Protein AF-A0A7Z0TP21-F1 (afdb_monomer)

Radius of gyration: 17.29 Å; Cα contacts (8 Å, |Δi|>4): 223; chains: 1; bounding box: 28×42×57 Å

Foldseek 3Di:
DDPPLDKDKDKDFAAQFKKKKKFWLAFFQKWKAKPNRTPDGGTDHGLWIKIHHHRIIMMMITRDDTDIDMDIDGNVVVVVVCVVVVPPPPDDPHIDGGDRDPVSNVVSVVVNVVVVVVVVPPPDDD

Organism: NCBI:txid2823807

pLDDT: mean 77.43, std 16.73, range [37.72, 95.62]

Nearest PDB structures (foldseek):
  5hi0-assembly1_A  TM=4.450E-01  e=1.065E-01  Bacillus subtilis subsp. subtilis str. 168
  2uyb-assembly1_A  TM=4.923E-01  e=1.971E-01  Bacillus subtilis
  3s0m-assembly1_A  TM=4.911E-01  e=2.467E-01  Bacillus subtilis
  4met-assembly1_A  TM=4.186E-01  e=1.259E-01  Bacillus subtilis subsp. subtilis str. 168
  2uy9-assembly1_A  TM=4.813E-01  e=3.086E-01  Bacillus subtilis

Mean predicted aligned error: 10.25 Å

Solvent-accessible surface area (backbone atoms only — not comparable to full-atom values): 7131 Å² total; per-residue (Å²): 135,82,82,77,83,77,59,50,76,48,75,50,66,36,52,79,60,23,31,38,39,39,33,25,53,33,59,23,38,37,35,36,30,42,86,89,40,78,74,42,78,46,75,45,51,56,15,30,30,36,38,43,34,48,60,39,48,40,35,40,41,30,71,45,75,73,43,69,50,77,44,81,42,55,44,67,63,54,51,57,50,42,68,71,64,71,60,79,68,85,69,70,72,67,67,45,73,67,52,78,43,74,65,42,37,50,50,28,48,57,57,50,63,44,50,77,55,43,71,72,66,73,76,75,86,130

Secondary structure (DSSP, 8-state):
-------EEEEEE--TTEEEEEEESS-EEEEEEETTEEEEEEEE-TTEEEEEPTT-EEEEEESS---EEEEEEEHHHHHHHHHHT----------EEEEE-HHHHHHHHHHHHHHHHHTTTSS---

Structure (mmCIF, N/CA/C/O backbone):
data_AF-A0A7Z0TP21-F1
#
_entry.id   AF-A0A7Z0TP21-F1
#
loop_
_atom_site.group_PDB
_atom_site.id
_atom_site.type_symbol
_atom_site.label_atom_id
_atom_site.label_alt_id
_atom_site.label_comp_id
_atom_site.label_asym_id
_atom_site.label_entity_id
_atom_site.label_seq_id
_atom_site.pdbx_PDB_ins_code
_atom_site.Cartn_x
_atom_site.Cartn_y
_atom_site.Cartn_z
_atom_site.occupancy
_atom_site.B_iso_or_equiv
_atom_site.auth_seq_id
_atom_site.auth_comp_id
_atom_site.auth_asym_id
_atom_site.auth_atom_id
_atom_site.pdbx_PDB_model_num
ATOM 1 N N . MET A 1 1 ? 4.355 16.115 -30.717 1.00 38.03 1 MET A N 1
ATOM 2 C CA . MET A 1 1 ? 3.648 14.937 -30.182 1.00 38.03 1 MET A CA 1
ATOM 3 C C . MET A 1 1 ? 3.842 14.982 -28.684 1.00 38.03 1 MET A C 1
ATOM 5 O O . MET A 1 1 ? 4.976 14.817 -28.256 1.00 38.03 1 MET A O 1
ATOM 9 N N . ASP A 1 2 ? 2.798 15.292 -27.922 1.00 37.72 2 ASP A N 1
ATOM 10 C CA . ASP A 1 2 ? 2.883 15.258 -26.461 1.00 37.72 2 ASP A CA 1
ATOM 11 C C . ASP A 1 2 ? 2.715 13.806 -26.004 1.00 37.72 2 ASP A C 1
ATOM 13 O O . ASP A 1 2 ? 1.696 13.192 -26.334 1.00 37.72 2 ASP A O 1
ATOM 17 N N . PRO A 1 3 ? 3.695 13.215 -25.297 1.00 49.12 3 PRO A N 1
ATOM 18 C CA . PRO A 1 3 ? 3.501 11.912 -24.690 1.00 49.12 3 PRO A CA 1
ATOM 19 C C . PRO A 1 3 ? 2.447 12.104 -23.602 1.00 49.12 3 PRO A C 1
ATOM 21 O O . PRO A 1 3 ? 2.697 12.771 -22.599 1.00 49.12 3 PRO A O 1
ATOM 24 N N . GLN A 1 4 ? 1.238 11.591 -23.830 1.00 53.44 4 GLN A N 1
ATOM 25 C CA . GLN A 1 4 ? 0.190 11.586 -22.820 1.00 53.44 4 GLN A CA 1
ATOM 26 C C . GLN A 1 4 ? 0.746 10.896 -21.579 1.00 53.44 4 GLN A C 1
ATOM 28 O O . GLN A 1 4 ? 0.984 9.688 -21.563 1.00 53.44 4 GLN A O 1
ATOM 33 N N . ASN A 1 5 ? 0.994 11.703 -20.556 1.00 53.81 5 ASN A N 1
ATOM 34 C CA . ASN A 1 5 ? 1.341 11.262 -19.224 1.00 53.81 5 ASN A CA 1
ATOM 35 C C . ASN A 1 5 ? 0.113 10.519 -18.687 1.00 53.81 5 ASN A C 1
ATOM 37 O O . ASN A 1 5 ? -0.827 11.127 -18.175 1.00 53.81 5 ASN A O 1
ATOM 41 N N . THR A 1 6 ? 0.036 9.226 -18.993 1.00 67.62 6 THR A N 1
ATOM 42 C CA . THR A 1 6 ? -1.175 8.434 -18.794 1.00 67.62 6 THR A CA 1
ATOM 43 C C . THR A 1 6 ? -1.143 7.944 -17.361 1.00 67.62 6 THR A C 1
ATOM 45 O O . THR A 1 6 ? -0.637 6.867 -17.067 1.00 67.62 6 THR A O 1
ATOM 48 N N . PHE A 1 7 ? -1.605 8.793 -16.455 1.00 76.38 7 PHE A N 1
ATOM 49 C CA . PHE A 1 7 ? -1.765 8.433 -15.058 1.00 76.38 7 PHE A CA 1
ATOM 50 C C . PHE A 1 7 ? -3.082 7.688 -14.877 1.00 76.38 7 PHE A C 1
ATOM 52 O O . PHE A 1 7 ? -4.126 8.161 -15.330 1.00 76.38 7 PHE A O 1
ATOM 59 N N . SER A 1 8 ? -3.049 6.534 -14.213 1.00 89.12 8 SER A N 1
ATOM 60 C CA . SER A 1 8 ? -4.269 5.834 -13.801 1.00 89.12 8 SER A CA 1
ATOM 61 C C . SER A 1 8 ? -4.581 6.178 -12.353 1.00 89.12 8 SER A C 1
ATOM 63 O O . SER A 1 8 ? -3.693 6.142 -11.497 1.00 89.12 8 SER A O 1
ATOM 65 N N . ARG A 1 9 ? -5.842 6.496 -12.075 1.00 91.75 9 ARG A N 1
ATOM 66 C CA . ARG A 1 9 ? -6.322 6.780 -10.726 1.00 91.75 9 ARG A CA 1
ATOM 67 C C . ARG A 1 9 ? -7.257 5.670 -10.285 1.00 91.75 9 ARG A C 1
ATOM 69 O O . ARG A 1 9 ? -8.242 5.412 -10.964 1.00 91.75 9 ARG A O 1
ATOM 76 N N . GLU A 1 10 ? -6.963 5.099 -9.129 1.00 91.19 10 GLU A N 1
ATOM 77 C CA . GLU A 1 10 ? -7.785 4.086 -8.477 1.00 91.19 10 GLU A CA 1
ATOM 78 C C . GLU A 1 10 ? -8.274 4.615 -7.132 1.00 91.19 10 GLU A C 1
ATOM 80 O O . GLU A 1 10 ? -7.551 5.326 -6.427 1.00 91.19 10 GLU A O 1
ATOM 85 N N . GLU A 1 11 ? -9.505 4.272 -6.768 1.00 91.31 11 GLU A N 1
ATOM 86 C CA . GLU A 1 11 ? -10.121 4.663 -5.502 1.00 91.31 11 GLU A CA 1
ATOM 87 C C . GLU A 1 11 ? -10.765 3.449 -4.852 1.00 91.31 11 GLU A C 1
ATOM 89 O O . GLU A 1 11 ? -11.431 2.647 -5.505 1.00 91.31 11 GLU A O 1
ATOM 94 N N . ALA A 1 12 ? -10.573 3.319 -3.547 1.00 87.94 12 ALA A N 1
ATOM 95 C CA . ALA A 1 12 ? -11.146 2.241 -2.772 1.00 87.94 12 ALA A CA 1
ATOM 96 C C . ALA A 1 12 ? -11.541 2.736 -1.386 1.00 87.94 12 ALA A C 1
ATOM 98 O O . ALA A 1 12 ? -10.884 3.585 -0.781 1.00 87.94 12 ALA A O 1
ATOM 99 N N . ARG A 1 13 ? -12.611 2.146 -0.859 1.00 88.69 13 ARG A N 1
ATOM 100 C CA . ARG A 1 13 ? -12.988 2.287 0.541 1.00 88.69 13 ARG A CA 1
ATOM 101 C C . ARG A 1 13 ? -12.912 0.925 1.201 1.00 88.69 13 ARG A C 1
ATOM 103 O O . ARG A 1 13 ? -13.552 -0.019 0.737 1.00 88.69 13 ARG A O 1
ATOM 110 N N . THR A 1 14 ? -12.151 0.821 2.282 1.00 84.19 14 THR A N 1
ATOM 111 C CA . THR A 1 14 ? -12.102 -0.419 3.054 1.00 84.19 14 THR A CA 1
ATOM 112 C C . THR A 1 14 ? -13.461 -0.678 3.714 1.00 84.19 14 THR A C 1
ATOM 114 O O . THR A 1 14 ? -14.080 0.250 4.251 1.00 84.19 14 THR A O 1
ATOM 117 N N . PRO A 1 15 ? -13.967 -1.926 3.688 1.00 87.62 15 PRO A N 1
ATOM 118 C CA . PRO A 1 15 ? -15.169 -2.290 4.429 1.00 87.62 15 PRO A CA 1
ATOM 119 C C . PRO A 1 15 ? -15.036 -1.966 5.920 1.00 87.62 15 PRO A C 1
ATOM 121 O O . PRO A 1 15 ? -13.938 -1.941 6.476 1.00 87.62 15 PRO A O 1
ATOM 124 N N . CYS A 1 16 ? -16.162 -1.719 6.588 1.00 86.50 16 CYS A N 1
ATOM 125 C CA . CYS A 1 16 ? -16.161 -1.252 7.975 1.00 86.50 16 CYS A CA 1
ATOM 126 C C . CYS A 1 16 ? -15.663 -2.282 8.995 1.00 86.50 16 CYS A C 1
ATOM 128 O O . CYS A 1 16 ? -15.339 -1.925 10.125 1.00 86.50 16 CYS A O 1
ATOM 130 N N . ASP A 1 17 ? -15.584 -3.547 8.603 1.00 88.00 17 ASP A N 1
ATOM 131 C CA . ASP A 1 17 ? -15.188 -4.669 9.437 1.00 88.00 17 ASP A CA 1
ATOM 132 C C . ASP A 1 17 ? -13.881 -5.323 8.972 1.00 88.00 17 ASP A C 1
ATOM 134 O O . ASP A 1 17 ? -13.526 -6.379 9.501 1.00 88.00 17 ASP A O 1
ATOM 138 N N . GLN A 1 18 ? -13.152 -4.722 8.025 1.00 88.12 18 GLN A N 1
ATOM 139 C CA . GLN A 1 18 ? -11.954 -5.312 7.428 1.00 88.12 18 GLN A CA 1
ATOM 140 C C . GLN A 1 18 ? -10.791 -4.332 7.371 1.00 88.12 18 GLN A C 1
ATOM 142 O O . GLN A 1 18 ? -10.926 -3.192 6.939 1.00 88.12 18 GLN A O 1
ATOM 147 N N . TYR A 1 19 ? -9.625 -4.834 7.751 1.00 86.88 19 TYR A N 1
ATOM 148 C CA . TYR A 1 19 ? -8.359 -4.237 7.372 1.00 86.88 19 TYR A CA 1
ATOM 149 C C . TYR A 1 19 ? -7.987 -4.718 5.977 1.00 86.88 19 TYR A C 1
ATOM 151 O O . TYR A 1 19 ? -8.250 -5.864 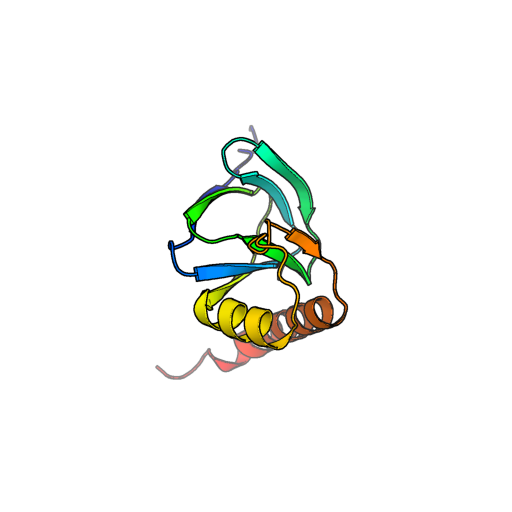5.603 1.00 86.88 19 TYR A O 1
ATOM 159 N N . PHE A 1 20 ? -7.322 -3.848 5.241 1.00 88.00 20 PHE A N 1
ATOM 160 C CA . PHE A 1 20 ? -6.747 -4.163 3.947 1.00 88.00 20 PHE A CA 1
ATOM 161 C C . PHE A 1 20 ? -5.224 -4.119 4.056 1.00 88.00 20 PHE A C 1
ATOM 163 O O . PHE A 1 20 ? -4.674 -3.197 4.655 1.00 88.00 20 PHE A O 1
ATOM 170 N N . ILE A 1 21 ? -4.544 -5.108 3.483 1.00 88.06 21 ILE A N 1
ATOM 171 C CA . ILE A 1 21 ? -3.087 -5.138 3.367 1.00 88.06 21 ILE A CA 1
ATOM 172 C C . ILE A 1 21 ? -2.739 -5.183 1.882 1.00 88.06 21 ILE A C 1
ATOM 174 O O . ILE A 1 21 ? -3.032 -6.168 1.204 1.00 88.06 21 ILE A O 1
ATOM 178 N N . GLY A 1 22 ? -2.118 -4.116 1.391 1.00 89.69 22 GLY A N 1
ATOM 179 C CA . GLY A 1 22 ? -1.569 -4.031 0.045 1.00 89.69 22 GLY A CA 1
ATOM 180 C C . GLY A 1 22 ? -0.080 -4.345 0.050 1.00 89.69 22 GLY A C 1
ATOM 181 O O . GLY A 1 22 ? 0.663 -3.767 0.844 1.00 89.69 22 GLY A O 1
ATOM 182 N N . VAL A 1 23 ? 0.359 -5.231 -0.843 1.00 90.81 23 VAL A N 1
ATOM 183 C CA . VAL A 1 23 ? 1.777 -5.536 -1.072 1.00 90.81 23 VAL A CA 1
ATOM 184 C C . VAL A 1 23 ? 2.151 -5.162 -2.496 1.00 90.81 23 VAL A C 1
ATOM 186 O O . VAL A 1 23 ? 1.583 -5.713 -3.434 1.00 90.81 23 VAL A O 1
ATOM 189 N N . ALA A 1 24 ? 3.123 -4.267 -2.670 1.00 91.62 24 ALA A N 1
ATOM 190 C CA . ALA A 1 24 ? 3.647 -3.944 -3.994 1.00 91.62 24 ALA A CA 1
ATOM 191 C C . ALA A 1 24 ? 4.439 -5.134 -4.560 1.00 91.62 24 ALA A C 1
ATOM 193 O O . ALA A 1 24 ? 5.474 -5.509 -4.004 1.00 91.62 24 ALA A O 1
ATOM 194 N N . LEU A 1 25 ? 3.986 -5.708 -5.671 1.00 92.06 25 LEU A N 1
ATOM 195 C CA . LEU A 1 25 ? 4.699 -6.763 -6.402 1.00 92.06 25 LEU A CA 1
ATOM 196 C C . LEU A 1 25 ? 5.616 -6.177 -7.482 1.00 92.06 25 LEU A C 1
ATOM 198 O O . LEU A 1 25 ? 6.628 -6.773 -7.836 1.00 92.06 25 LEU A O 1
ATOM 202 N N . LYS A 1 26 ? 5.332 -4.948 -7.927 1.00 91.38 26 LYS A N 1
ATOM 203 C CA . LYS A 1 26 ? 6.152 -4.202 -8.886 1.00 91.38 26 LYS A CA 1
ATOM 204 C C . LYS A 1 26 ? 6.560 -2.841 -8.334 1.00 91.38 26 LYS A C 1
ATOM 206 O O . LYS A 1 26 ? 5.761 -2.144 -7.714 1.00 91.38 26 LYS A O 1
ATOM 211 N N . SER A 1 27 ? 7.810 -2.446 -8.586 1.00 92.06 27 SER A N 1
ATOM 212 C CA . SER A 1 27 ? 8.284 -1.103 -8.244 1.00 92.06 27 SER A CA 1
ATOM 213 C C . SER A 1 27 ? 7.556 -0.075 -9.107 1.00 92.06 27 SER A C 1
ATOM 215 O O . SER A 1 27 ? 7.614 -0.170 -10.332 1.00 92.06 27 SER A O 1
ATOM 217 N N . THR A 1 28 ? 6.894 0.907 -8.497 1.00 93.12 28 THR A N 1
ATOM 218 C CA . THR A 1 28 ? 6.075 1.882 -9.235 1.00 93.12 28 THR A CA 1
ATOM 219 C C . THR A 1 28 ? 6.148 3.282 -8.626 1.00 93.12 28 THR A C 1
ATOM 221 O O . THR A 1 28 ? 6.322 3.440 -7.417 1.00 93.12 28 THR A O 1
ATOM 224 N N . ARG A 1 29 ? 6.058 4.318 -9.469 1.00 94.69 29 ARG A N 1
ATOM 225 C CA . ARG A 1 29 ? 5.899 5.710 -9.027 1.00 94.69 29 ARG A CA 1
ATOM 226 C C . ARG A 1 29 ? 4.419 5.931 -8.758 1.00 94.69 29 ARG A C 1
ATOM 228 O O . ARG A 1 29 ? 3.605 5.751 -9.661 1.00 94.69 29 ARG A O 1
ATOM 235 N N . LEU A 1 30 ? 4.077 6.310 -7.534 1.00 94.00 30 LEU A N 1
ATOM 236 C CA . LEU A 1 30 ? 2.687 6.513 -7.162 1.00 94.00 30 LEU A CA 1
ATOM 237 C C . LEU A 1 30 ? 2.526 7.568 -6.071 1.00 94.00 30 LEU A C 1
ATOM 239 O O . LEU A 1 30 ? 3.429 7.806 -5.261 1.00 94.00 30 LEU A O 1
ATOM 243 N N . LYS A 1 31 ? 1.325 8.134 -6.018 1.00 94.69 31 LYS A N 1
ATOM 244 C CA . LYS A 1 31 ? 0.858 9.014 -4.955 1.00 94.69 31 LYS A CA 1
ATOM 245 C C . LYS A 1 31 ? -0.371 8.410 -4.277 1.00 94.69 31 LYS A C 1
ATOM 247 O O . LYS A 1 31 ? -1.409 8.259 -4.914 1.00 94.69 31 LYS A O 1
ATOM 252 N N . LEU A 1 32 ? -0.259 8.089 -2.987 1.00 91.88 32 LEU A N 1
ATOM 253 C CA . LEU A 1 32 ? -1.369 7.629 -2.147 1.00 91.88 32 LEU A CA 1
ATOM 254 C C . LEU A 1 32 ? -1.923 8.783 -1.331 1.00 91.88 32 LEU A C 1
ATOM 256 O O . LEU A 1 32 ? -1.188 9.479 -0.626 1.00 91.88 32 LEU A O 1
ATOM 260 N N . THR A 1 33 ? -3.238 8.933 -1.382 1.00 92.00 33 THR A N 1
ATOM 261 C CA . THR A 1 33 ? -3.980 9.924 -0.613 1.00 92.00 33 THR A CA 1
ATOM 262 C C . THR A 1 33 ? -5.065 9.227 0.192 1.00 92.00 33 THR A C 1
ATOM 264 O O . THR A 1 33 ? -5.913 8.542 -0.374 1.00 92.00 33 THR A O 1
ATOM 267 N N . ARG A 1 34 ? -5.055 9.436 1.506 1.00 88.25 34 ARG A N 1
ATOM 268 C CA . ARG A 1 34 ? -6.048 8.933 2.455 1.00 88.25 34 ARG A CA 1
ATOM 269 C C . ARG A 1 34 ? -6.804 10.095 3.068 1.00 88.25 34 ARG A C 1
ATOM 271 O O . ARG A 1 34 ? -6.160 11.013 3.567 1.00 88.25 34 ARG A O 1
ATOM 278 N N . ASP A 1 35 ? -8.134 10.069 3.059 1.00 85.50 35 ASP A N 1
ATOM 279 C CA . ASP A 1 35 ? -8.969 11.131 3.651 1.00 85.50 35 ASP A CA 1
ATOM 280 C C . ASP A 1 35 ? -8.487 12.550 3.266 1.00 85.50 35 ASP A C 1
ATOM 282 O O . ASP A 1 35 ? -8.436 13.468 4.087 1.00 85.50 35 ASP A O 1
ATOM 286 N N . ARG A 1 36 ? -8.080 12.721 1.996 1.00 84.75 36 ARG A N 1
ATOM 287 C CA . ARG A 1 36 ? -7.501 13.952 1.405 1.00 84.75 36 ARG A CA 1
ATOM 288 C C . ARG A 1 36 ? -6.081 14.330 1.858 1.00 84.75 36 ARG A C 1
ATOM 290 O O . ARG A 1 36 ? -5.566 15.356 1.420 1.00 84.75 36 ARG A O 1
ATOM 297 N N . GLN A 1 37 ? -5.425 13.523 2.682 1.00 89.31 37 GLN A N 1
ATOM 298 C CA . GLN A 1 37 ? -4.026 13.688 3.076 1.00 89.31 37 GLN A CA 1
ATOM 299 C C . GLN A 1 37 ? -3.124 12.782 2.243 1.00 89.31 37 GLN A C 1
ATOM 301 O O . GLN A 1 37 ? -3.357 11.580 2.146 1.00 89.31 37 GLN A O 1
ATOM 306 N N . ILE A 1 38 ? -2.069 13.345 1.657 1.00 90.38 38 ILE A N 1
ATOM 307 C CA . ILE A 1 38 ? -1.061 12.553 0.948 1.00 90.38 38 ILE A CA 1
ATOM 308 C C . ILE A 1 38 ? -0.274 11.765 1.994 1.00 90.38 38 ILE A C 1
ATOM 310 O O . ILE A 1 38 ? 0.404 12.356 2.832 1.00 90.38 38 ILE A O 1
ATOM 314 N N . VAL A 1 39 ? -0.378 10.441 1.944 1.00 88.56 39 VAL A N 1
ATOM 315 C CA . VAL A 1 39 ? 0.339 9.536 2.854 1.00 88.56 39 VAL A CA 1
ATOM 316 C C . VAL A 1 39 ? 1.605 8.967 2.219 1.00 88.56 39 VAL A C 1
ATOM 318 O O . VAL A 1 39 ? 2.504 8.529 2.931 1.00 88.56 39 VAL A O 1
ATOM 321 N N . PHE A 1 40 ? 1.701 9.005 0.888 1.00 90.25 40 PHE A N 1
ATOM 322 C CA . PHE A 1 40 ? 2.909 8.664 0.146 1.00 90.25 40 PHE A CA 1
ATOM 323 C C . PHE A 1 40 ? 2.928 9.376 -1.208 1.00 90.25 40 PHE A C 1
ATOM 325 O O . PHE A 1 40 ? 1.899 9.461 -1.870 1.00 90.25 40 PHE A O 1
ATOM 332 N N . ASP A 1 41 ? 4.095 9.850 -1.636 1.00 92.69 41 ASP A N 1
ATOM 333 C CA . ASP A 1 41 ? 4.340 10.365 -2.988 1.00 92.69 41 ASP A CA 1
ATOM 334 C C . ASP A 1 41 ? 5.789 10.049 -3.358 1.00 92.69 41 ASP A C 1
ATOM 336 O O . ASP A 1 41 ? 6.732 10.632 -2.813 1.00 92.69 41 ASP A O 1
ATOM 340 N N . GLY A 1 42 ? 5.991 9.053 -4.218 1.00 93.44 42 GLY A N 1
ATOM 341 C CA . GLY A 1 42 ? 7.328 8.521 -4.423 1.00 93.44 42 GLY A CA 1
ATOM 342 C C . GLY A 1 42 ? 7.392 7.268 -5.277 1.00 93.44 42 GLY A C 1
ATOM 343 O O . GLY A 1 42 ? 6.406 6.819 -5.856 1.00 93.44 42 GLY A O 1
ATOM 344 N N . ILE A 1 43 ? 8.596 6.702 -5.354 1.00 93.44 43 ILE A N 1
ATOM 345 C CA . ILE A 1 43 ? 8.814 5.366 -5.914 1.00 93.44 43 ILE A CA 1
ATOM 346 C C . ILE A 1 43 ? 8.593 4.360 -4.787 1.00 93.44 43 ILE A C 1
ATOM 348 O O . ILE A 1 43 ? 9.350 4.347 -3.816 1.00 93.44 43 ILE A O 1
ATOM 352 N N . MET A 1 44 ? 7.555 3.539 -4.911 1.00 91.31 44 MET A N 1
ATOM 353 C CA . MET A 1 44 ? 7.273 2.436 -4.006 1.00 91.31 44 MET A CA 1
ATOM 354 C C . MET A 1 44 ? 8.041 1.194 -4.475 1.00 91.31 44 MET A C 1
ATOM 356 O O . MET A 1 44 ? 7.768 0.713 -5.574 1.00 91.31 44 MET A O 1
ATOM 360 N N . PRO A 1 45 ? 9.002 0.671 -3.693 1.00 90.75 45 PRO A N 1
ATOM 361 C CA . PRO A 1 45 ? 9.746 -0.523 -4.077 1.00 90.75 45 PRO A CA 1
ATOM 362 C C . PRO A 1 45 ? 8.913 -1.803 -3.914 1.00 90.75 45 PRO A C 1
ATOM 364 O O . PRO A 1 45 ? 7.960 -1.849 -3.132 1.00 90.75 45 PRO A O 1
ATOM 367 N N . VAL A 1 46 ? 9.331 -2.871 -4.601 1.00 90.25 46 VAL A N 1
ATOM 368 C CA . VAL A 1 46 ? 8.767 -4.223 -4.435 1.00 90.25 46 VAL A CA 1
ATOM 369 C C . VAL A 1 46 ? 8.841 -4.655 -2.966 1.00 90.25 46 VAL A C 1
ATOM 371 O O . VAL A 1 46 ? 9.835 -4.407 -2.277 1.00 90.25 46 VAL A O 1
ATOM 374 N N . GLY A 1 47 ? 7.782 -5.303 -2.487 1.00 88.44 47 GLY A N 1
ATOM 375 C CA . GLY A 1 47 ? 7.635 -5.766 -1.110 1.00 88.44 47 GLY A CA 1
ATOM 376 C C . GLY A 1 47 ? 7.239 -4.676 -0.115 1.00 88.44 47 GLY A C 1
ATOM 377 O O . GLY A 1 47 ? 7.254 -4.929 1.088 1.00 88.44 47 GLY A O 1
ATOM 378 N N . THR A 1 48 ? 6.902 -3.468 -0.574 1.00 89.88 48 THR A N 1
ATOM 379 C CA . THR A 1 48 ? 6.340 -2.440 0.312 1.00 89.88 48 THR A CA 1
ATOM 380 C C . THR A 1 48 ? 4.940 -2.835 0.760 1.00 89.88 48 THR A C 1
ATOM 382 O O . THR A 1 48 ? 4.109 -3.191 -0.075 1.00 89.88 48 THR A O 1
ATOM 385 N N . LEU A 1 49 ? 4.683 -2.723 2.065 1.00 88.75 49 LEU A N 1
ATOM 386 C CA . LEU A 1 49 ? 3.358 -2.891 2.654 1.00 88.75 49 LEU A CA 1
ATOM 387 C C . LEU A 1 49 ? 2.646 -1.557 2.872 1.00 88.75 49 LEU A C 1
ATOM 389 O O . LEU A 1 49 ? 3.229 -0.597 3.389 1.00 88.75 49 LEU A O 1
ATOM 393 N N . TYR A 1 50 ? 1.350 -1.562 2.590 1.00 87.38 50 TYR A N 1
ATOM 394 C CA . TYR A 1 50 ? 0.387 -0.607 3.118 1.00 87.38 50 TYR A CA 1
ATOM 395 C C . TYR A 1 50 ? -0.686 -1.363 3.900 1.00 87.38 50 TYR A C 1
ATOM 397 O O . TYR A 1 50 ? -1.230 -2.349 3.406 1.00 87.38 50 TYR A O 1
ATOM 405 N N . VAL A 1 51 ? -0.999 -0.900 5.108 1.00 86.06 51 VAL A N 1
ATOM 406 C CA . VAL A 1 51 ? -2.137 -1.399 5.886 1.00 86.06 51 VAL A CA 1
ATOM 407 C C . VAL A 1 51 ? -3.163 -0.283 6.008 1.00 86.06 51 VAL A C 1
ATOM 409 O O . VAL A 1 51 ? -2.858 0.754 6.592 1.00 86.06 51 VAL A O 1
ATOM 412 N N . GLY A 1 52 ? -4.357 -0.508 5.464 1.00 85.25 52 GLY A N 1
ATOM 413 C CA . GLY A 1 52 ? -5.507 0.380 5.596 1.00 85.25 52 GLY A CA 1
ATOM 414 C C . GLY A 1 52 ? -6.433 -0.084 6.714 1.00 85.25 52 GLY A C 1
ATOM 415 O O . GLY A 1 52 ? -6.809 -1.263 6.770 1.00 85.25 52 GLY A O 1
ATOM 416 N N . ALA A 1 53 ? -6.803 0.836 7.600 1.00 84.88 53 ALA A N 1
ATOM 417 C CA . ALA A 1 53 ? -7.809 0.612 8.626 1.00 84.88 53 ALA A CA 1
ATOM 418 C C . ALA A 1 53 ? -9.215 0.434 8.013 1.00 84.88 53 ALA A C 1
ATOM 420 O O . ALA A 1 53 ? -9.435 0.787 6.852 1.00 84.88 53 ALA A O 1
ATOM 421 N N . PRO A 1 54 ? -10.183 -0.129 8.758 1.00 87.88 54 PRO A N 1
ATOM 422 C CA . PRO A 1 54 ? -11.563 -0.229 8.302 1.00 87.88 54 PRO A CA 1
ATOM 423 C C . PRO A 1 54 ? -12.211 1.140 8.065 1.00 87.88 54 PRO A C 1
ATOM 425 O O . PRO A 1 54 ? -11.942 2.101 8.780 1.00 87.88 54 PRO A O 1
ATOM 428 N N . SER A 1 55 ? -13.154 1.206 7.122 1.00 87.38 55 SER A N 1
ATOM 429 C CA . SER A 1 55 ? -13.905 2.422 6.751 1.00 87.38 55 SER A CA 1
ATOM 430 C C . SER A 1 55 ? -13.083 3.587 6.180 1.00 87.38 55 SER A C 1
ATOM 432 O O . SER A 1 55 ? -13.638 4.677 6.019 1.00 87.38 55 SER A O 1
ATOM 434 N N . THR A 1 56 ? -11.816 3.368 5.846 1.00 85.88 56 THR A N 1
ATOM 435 C CA . THR A 1 56 ? -10.884 4.367 5.320 1.00 85.88 56 THR A CA 1
ATOM 436 C C . THR A 1 56 ? -11.026 4.511 3.808 1.00 85.88 56 THR A C 1
ATOM 438 O O . THR A 1 56 ? -11.110 3.519 3.080 1.00 85.88 56 THR A O 1
ATOM 441 N N . GLU A 1 57 ? -11.046 5.754 3.326 1.00 89.44 57 GLU A N 1
ATOM 442 C CA . GLU A 1 57 ? -11.007 6.067 1.898 1.00 89.44 57 GLU A CA 1
ATOM 443 C C . GLU A 1 57 ? -9.558 6.269 1.448 1.00 89.44 57 GLU A C 1
ATOM 445 O O . GLU A 1 57 ? -8.810 7.060 2.032 1.00 89.44 57 GLU A O 1
ATOM 450 N N . LEU A 1 58 ? -9.168 5.556 0.394 1.00 89.69 58 LEU A N 1
ATOM 451 C CA . LEU A 1 58 ? -7.836 5.594 -0.184 1.00 89.69 58 LEU A CA 1
ATOM 452 C C . LEU A 1 58 ? -7.938 5.824 -1.689 1.00 89.69 58 LEU A C 1
ATOM 454 O O . LEU A 1 58 ? -8.688 5.148 -2.389 1.00 89.69 58 LEU A O 1
ATOM 458 N N . SER A 1 59 ? -7.134 6.750 -2.191 1.00 92.31 59 SER A N 1
ATOM 459 C CA . SER A 1 59 ? -6.927 6.950 -3.622 1.00 92.31 59 SER A CA 1
ATOM 460 C C . SER A 1 59 ? -5.454 6.796 -3.962 1.00 92.31 59 SER A C 1
ATOM 462 O O . SER A 1 59 ? -4.578 7.249 -3.219 1.00 92.31 59 SER A O 1
ATOM 464 N N . ALA A 1 60 ? -5.187 6.152 -5.089 1.00 92.50 60 ALA A N 1
ATOM 465 C CA . ALA A 1 60 ? -3.862 5.972 -5.646 1.00 92.50 60 ALA A CA 1
ATOM 466 C C . ALA A 1 60 ? -3.820 6.596 -7.039 1.00 92.50 60 ALA A C 1
ATOM 468 O O . ALA A 1 60 ? -4.666 6.311 -7.884 1.00 92.50 60 ALA A O 1
ATOM 469 N N . GLN A 1 61 ? -2.832 7.446 -7.282 1.00 95.62 61 GLN A N 1
ATOM 470 C CA . GLN A 1 61 ? -2.474 7.896 -8.620 1.00 95.62 61 GLN A CA 1
ATOM 471 C C . GLN A 1 61 ? -1.178 7.191 -9.010 1.00 95.62 61 GLN A C 1
ATOM 473 O O . GLN A 1 61 ? -0.161 7.373 -8.339 1.00 95.62 61 GLN A O 1
ATOM 478 N N . PHE A 1 62 ? -1.227 6.376 -10.059 1.00 94.19 62 PHE A N 1
ATOM 479 C CA . PHE A 1 62 ? -0.075 5.644 -10.567 1.00 94.19 62 PHE A CA 1
ATOM 480 C C . PHE A 1 62 ? 0.493 6.326 -11.801 1.00 94.19 62 PHE A C 1
ATOM 482 O O . PHE A 1 62 ? -0.221 6.583 -12.772 1.00 94.19 62 PHE A O 1
ATOM 489 N N . ASP A 1 63 ? 1.805 6.533 -11.760 1.00 93.69 63 ASP A N 1
ATOM 490 C CA . ASP A 1 63 ? 2.575 7.200 -12.803 1.00 93.69 63 ASP A CA 1
ATOM 491 C C . ASP A 1 63 ? 3.460 6.221 -13.598 1.00 93.69 63 ASP A C 1
ATOM 493 O O . ASP A 1 63 ? 4.242 6.617 -14.461 1.00 93.69 63 ASP A O 1
ATOM 497 N N . ALA A 1 64 ? 3.351 4.926 -13.297 1.00 90.94 64 ALA A N 1
ATOM 498 C CA . ALA A 1 64 ? 4.040 3.826 -13.958 1.00 90.94 64 ALA A CA 1
ATOM 499 C C . ALA A 1 64 ? 3.209 2.533 -13.826 1.00 90.94 64 ALA A C 1
ATOM 501 O O . ALA A 1 64 ? 2.357 2.453 -12.937 1.00 90.94 64 ALA A O 1
ATOM 502 N N . PRO A 1 65 ? 3.464 1.493 -14.649 1.00 91.25 65 PRO A N 1
ATOM 503 C CA . PRO A 1 65 ? 2.829 0.188 -14.480 1.00 91.25 65 PRO A CA 1
ATOM 504 C C . PRO A 1 65 ? 2.999 -0.340 -13.056 1.00 91.25 65 PRO A C 1
ATOM 506 O O . PRO A 1 65 ? 4.072 -0.215 -12.462 1.00 91.25 65 PRO A O 1
ATOM 509 N N . TYR A 1 66 ? 1.953 -0.953 -12.522 1.00 92.19 66 TYR A N 1
ATOM 510 C CA . TYR A 1 66 ? 1.897 -1.392 -11.138 1.00 92.19 66 TYR A CA 1
ATOM 511 C C . TYR A 1 66 ? 1.307 -2.791 -11.032 1.00 92.19 66 TYR A C 1
ATOM 513 O O . TYR A 1 66 ? 0.593 -3.239 -11.924 1.00 92.19 66 TYR A O 1
ATOM 521 N N . ASP A 1 67 ? 1.634 -3.460 -9.933 1.00 91.81 67 ASP A N 1
ATOM 522 C CA . ASP A 1 67 ? 1.052 -4.740 -9.563 1.00 91.81 67 ASP A CA 1
ATOM 523 C C . ASP A 1 67 ? 1.046 -4.855 -8.037 1.00 91.81 67 ASP A C 1
ATOM 525 O O . ASP A 1 67 ? 2.047 -4.536 -7.379 1.00 91.81 67 ASP A O 1
ATOM 529 N N . PHE A 1 68 ? -0.099 -5.241 -7.481 1.00 90.56 68 PHE A N 1
ATOM 530 C CA . PHE A 1 68 ? -0.358 -5.261 -6.048 1.00 90.56 68 PHE A CA 1
ATOM 531 C C . PHE A 1 68 ? -1.148 -6.502 -5.641 1.00 90.56 68 PHE A C 1
ATOM 533 O O . PHE A 1 68 ? -2.213 -6.791 -6.183 1.00 90.56 68 PHE A O 1
ATOM 540 N N . LEU A 1 69 ? -0.680 -7.171 -4.586 1.00 91.19 69 LEU A N 1
ATOM 541 C CA . LEU A 1 69 ? -1.467 -8.170 -3.872 1.00 91.19 69 LEU A CA 1
ATOM 542 C C . LEU A 1 69 ? -2.312 -7.481 -2.803 1.00 91.19 69 LEU A C 1
ATOM 544 O O . LEU A 1 69 ? -1.777 -6.795 -1.931 1.00 91.19 69 LEU A O 1
ATOM 548 N N . HIS A 1 70 ? -3.621 -7.714 -2.842 1.00 90.25 70 HIS A N 1
ATOM 549 C CA . HIS A 1 70 ? -4.574 -7.171 -1.884 1.00 90.25 70 HIS A CA 1
ATOM 550 C C . HIS A 1 70 ? -5.140 -8.266 -0.975 1.00 90.25 70 HIS A C 1
ATOM 552 O O . HIS A 1 70 ? -5.825 -9.176 -1.434 1.00 90.25 70 HIS A O 1
ATOM 558 N N . LEU A 1 71 ? -4.874 -8.171 0.330 1.00 89.06 71 LEU A N 1
ATOM 559 C CA . LEU A 1 71 ? -5.384 -9.101 1.338 1.00 89.06 71 LEU A CA 1
ATOM 560 C C . LEU A 1 71 ? -6.414 -8.407 2.227 1.00 89.06 71 LEU A C 1
ATOM 562 O O . LE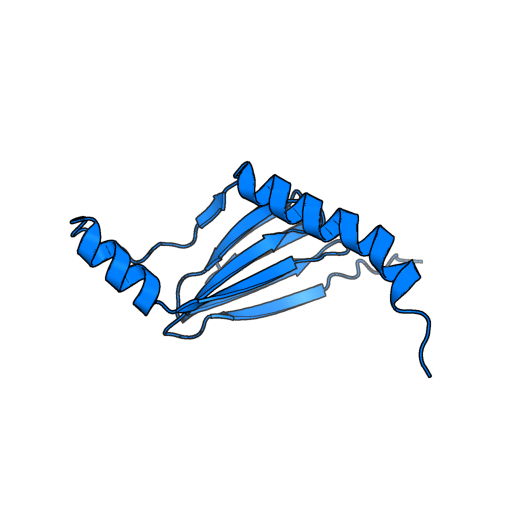U A 1 71 ? -6.136 -7.368 2.825 1.00 89.06 71 LEU A O 1
ATOM 566 N N . HIS A 1 72 ? -7.586 -9.018 2.355 1.00 89.50 72 HIS A N 1
ATOM 567 C CA . HIS A 1 72 ? -8.646 -8.561 3.246 1.00 89.50 72 HIS A CA 1
ATOM 568 C C . HIS A 1 72 ? -8.627 -9.382 4.530 1.00 89.50 72 HIS A C 1
ATOM 570 O O . HIS A 1 72 ? -8.739 -10.607 4.502 1.00 89.50 72 HIS A O 1
ATOM 576 N N . VAL A 1 73 ? -8.490 -8.707 5.668 1.00 88.19 73 VAL A N 1
ATOM 577 C CA . VAL A 1 73 ? -8.407 -9.352 6.977 1.00 88.19 73 VAL A CA 1
ATOM 578 C C . VAL A 1 73 ? -9.513 -8.816 7.868 1.00 88.19 73 VAL A C 1
ATOM 580 O O . VAL A 1 73 ? -9.582 -7.622 8.150 1.00 88.19 73 VAL A O 1
ATOM 583 N N . SER A 1 74 ? -10.377 -9.706 8.356 1.00 89.06 74 SER A N 1
ATOM 584 C CA . SER A 1 74 ? -11.452 -9.316 9.270 1.00 89.06 74 SER A CA 1
ATOM 585 C C . SER A 1 74 ? -10.898 -8.663 10.541 1.00 89.06 74 SER A C 1
ATOM 587 O O . SER A 1 74 ? -9.998 -9.188 11.197 1.00 89.06 74 SER A O 1
ATOM 589 N N . SER A 1 75 ? -11.497 -7.549 10.948 1.00 84.00 75 SER A N 1
ATOM 590 C CA . SER A 1 75 ? -11.220 -6.848 12.206 1.00 84.00 75 SER A CA 1
ATOM 591 C C . SER A 1 75 ? -11.380 -7.750 13.436 1.00 84.00 75 SER A C 1
ATOM 593 O O . SER A 1 75 ? -10.690 -7.557 14.441 1.00 84.00 75 SER A O 1
ATOM 595 N N . HIS A 1 76 ? -12.214 -8.794 13.355 1.00 84.88 76 HIS A N 1
ATOM 596 C CA . HIS A 1 76 ? -12.354 -9.802 14.406 1.00 84.88 76 HIS A CA 1
ATOM 597 C C . HIS A 1 76 ? -11.041 -10.542 14.696 1.00 84.88 76 HIS A C 1
ATOM 599 O O . HIS A 1 76 ? -10.764 -10.850 15.858 1.00 84.88 76 HIS A O 1
ATOM 605 N N . TYR A 1 77 ? -10.206 -10.771 13.677 1.00 81.00 77 TYR A N 1
ATOM 606 C CA . TYR A 1 77 ? -8.895 -11.405 13.830 1.00 81.00 77 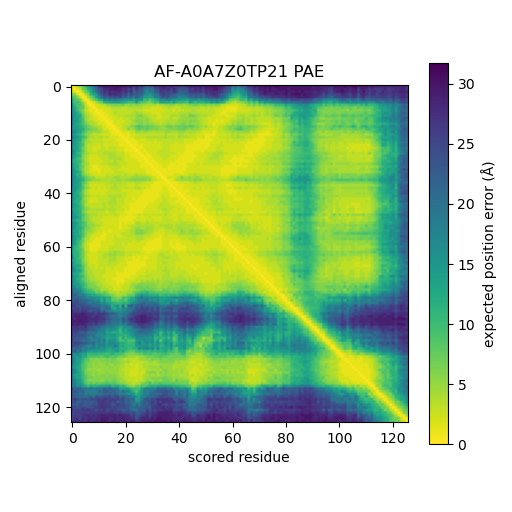TYR A CA 1
ATOM 607 C C . TYR A 1 77 ? -7.941 -10.554 14.679 1.00 81.00 77 TYR A C 1
ATOM 609 O O . TYR A 1 77 ? -7.224 -11.069 15.534 1.00 81.00 77 TYR A O 1
ATOM 617 N N . PHE A 1 78 ? -7.958 -9.232 14.501 1.00 74.12 78 PHE A N 1
ATOM 618 C CA . PHE A 1 78 ? -7.118 -8.335 15.297 1.00 74.12 78 PHE A CA 1
ATOM 619 C C . PHE A 1 78 ? -7.696 -8.075 16.688 1.00 74.12 78 PHE A C 1
ATOM 621 O O . PHE A 1 78 ? -6.935 -7.956 17.647 1.00 74.12 78 PHE A O 1
ATOM 628 N N . ARG A 1 79 ? -9.028 -8.052 16.843 1.00 70.50 79 ARG A N 1
ATOM 629 C CA . ARG A 1 79 ? -9.670 -7.954 18.167 1.00 70.50 79 ARG A CA 1
ATOM 630 C C . ARG A 1 79 ? -9.322 -9.142 19.058 1.00 70.50 79 ARG A C 1
ATOM 632 O O . ARG A 1 79 ? -8.997 -8.931 20.224 1.00 70.50 79 ARG A O 1
ATOM 639 N N . SER A 1 80 ? -9.345 -10.365 18.526 1.00 63.78 80 SER A N 1
ATOM 640 C CA . SER A 1 80 ? -8.974 -11.561 19.294 1.00 63.78 80 SER A CA 1
ATOM 641 C C . SER A 1 80 ? -7.495 -11.546 19.701 1.00 63.78 80 SER A C 1
ATOM 643 O O . SER A 1 80 ? -7.168 -11.880 20.839 1.00 63.78 80 SER A O 1
ATOM 645 N N . LYS A 1 81 ? -6.608 -11.055 18.826 1.00 64.88 81 LYS A N 1
ATOM 646 C CA . LYS A 1 81 ? -5.177 -10.856 19.120 1.00 64.88 81 LYS A CA 1
ATOM 647 C C . LYS A 1 81 ? -4.931 -9.764 20.168 1.00 64.88 81 LYS A C 1
ATOM 649 O O . LYS A 1 81 ? -4.139 -9.980 21.077 1.00 64.88 81 LYS A O 1
ATOM 654 N N . LYS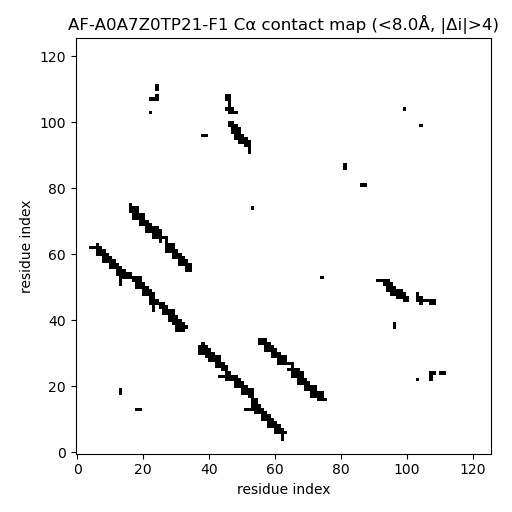 A 1 82 ? -5.636 -8.629 20.090 1.00 60.62 82 LYS A N 1
ATOM 655 C CA . LYS A 1 82 ? -5.543 -7.520 21.059 1.00 60.62 82 LYS A CA 1
ATOM 656 C C . LYS A 1 82 ? -6.040 -7.918 22.447 1.00 60.62 82 LYS A C 1
ATOM 658 O O . LYS A 1 82 ? -5.478 -7.499 23.455 1.00 60.62 82 LYS A O 1
ATOM 663 N N . LEU A 1 83 ? -7.076 -8.757 22.502 1.00 52.88 83 LEU A N 1
ATOM 664 C CA . LEU A 1 83 ? -7.550 -9.344 23.753 1.00 52.88 83 LEU A CA 1
ATOM 665 C C . LEU A 1 83 ? -6.484 -10.263 24.378 1.00 52.88 83 LEU A C 1
ATOM 667 O O . LEU A 1 83 ? -6.328 -10.270 25.596 1.00 52.88 83 LEU A O 1
ATOM 671 N N . ALA A 1 84 ? -5.723 -10.988 23.550 1.00 54.16 84 ALA A N 1
ATOM 672 C CA . ALA A 1 84 ? -4.636 -11.860 23.993 1.00 54.16 84 ALA A CA 1
ATOM 673 C C . ALA A 1 84 ? -3.358 -11.105 24.412 1.00 54.16 84 ALA A C 1
ATOM 675 O O . ALA A 1 84 ? -2.611 -11.612 25.244 1.00 54.16 84 ALA A O 1
ATOM 676 N N . SER A 1 85 ? -3.099 -9.903 23.880 1.00 54.75 85 SER A N 1
ATOM 677 C CA . SER A 1 85 ? -1.853 -9.157 24.125 1.00 54.75 85 SER A CA 1
ATOM 678 C C . SER A 1 85 ? -1.894 -8.158 25.294 1.00 54.75 85 SER A C 1
ATOM 680 O O . SER A 1 85 ? -0.923 -7.441 25.489 1.00 54.75 85 SER A O 1
ATOM 682 N N . GLN A 1 86 ? -2.976 -8.085 26.083 1.00 54.41 86 GLN A N 1
ATOM 683 C CA . GLN A 1 86 ? -3.162 -7.141 27.213 1.00 54.41 86 GLN A CA 1
ATOM 684 C C . GLN A 1 86 ? -2.903 -5.644 26.910 1.00 54.41 86 GLN A C 1
ATOM 686 O O . GLN A 1 86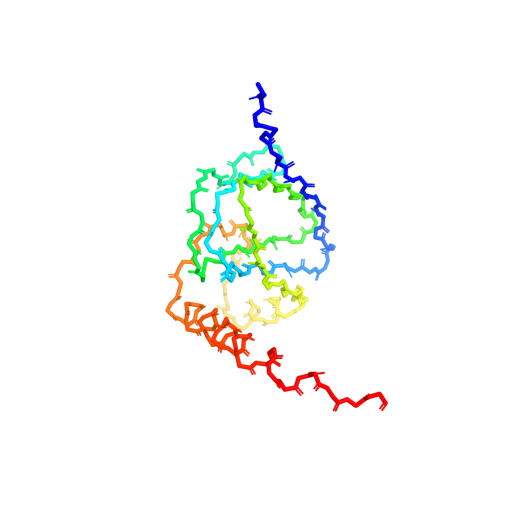 ? -2.981 -4.810 27.815 1.00 54.41 86 GLN A O 1
ATOM 691 N N . ASP A 1 87 ? -2.698 -5.259 25.649 1.00 49.22 87 ASP A N 1
ATOM 692 C CA . ASP A 1 87 ? -2.524 -3.868 25.240 1.00 49.22 87 ASP A CA 1
ATOM 693 C C . ASP A 1 87 ? -3.885 -3.170 25.147 1.00 49.22 87 ASP A C 1
ATOM 695 O O . ASP A 1 87 ? -4.551 -3.085 24.111 1.00 49.22 87 ASP A O 1
ATOM 699 N N . ARG A 1 88 ? -4.316 -2.639 26.296 1.00 45.97 88 ARG A N 1
ATOM 700 C CA . ARG A 1 88 ? -5.573 -1.892 26.488 1.00 45.97 88 ARG A CA 1
ATOM 701 C C . ARG A 1 88 ? -5.541 -0.477 25.904 1.00 45.97 88 ARG A C 1
ATOM 703 O O . ARG A 1 88 ? -6.449 0.309 26.167 1.00 45.97 88 ARG A O 1
ATOM 710 N N . ARG A 1 89 ? -4.532 -0.115 25.106 1.00 46.69 89 ARG A N 1
ATOM 711 C CA . ARG A 1 89 ? -4.557 1.151 24.365 1.00 46.69 89 ARG A CA 1
ATOM 712 C C . ARG A 1 89 ? -5.441 0.957 23.141 1.00 46.69 89 ARG A C 1
ATOM 714 O O . ARG A 1 89 ? -5.058 0.338 22.155 1.00 46.69 89 ARG A O 1
ATOM 721 N N . GLY A 1 90 ? -6.675 1.440 23.243 1.00 45.06 90 GLY A N 1
ATOM 722 C CA . GLY A 1 90 ? -7.762 1.360 22.263 1.00 45.06 90 GLY A CA 1
ATOM 723 C C . GLY A 1 90 ? -7.506 1.993 20.890 1.00 45.06 90 GLY A C 1
ATOM 724 O O . GLY A 1 90 ? -8.468 2.342 20.228 1.00 45.06 90 GLY A O 1
ATOM 725 N N . GLN A 1 91 ? -6.261 2.132 20.438 1.00 48.62 91 GLN A N 1
ATOM 726 C CA . GLN A 1 91 ? -5.983 2.500 19.055 1.00 48.62 91 GLN A CA 1
ATOM 727 C C . GLN A 1 91 ? -6.206 1.253 18.195 1.00 48.62 91 GLN A C 1
ATOM 729 O O . GLN A 1 91 ? -5.560 0.218 18.388 1.00 48.62 91 GLN A O 1
ATOM 734 N N . GLU A 1 92 ? -7.223 1.303 17.336 1.00 55.34 92 GLU A N 1
ATOM 735 C CA . GLU A 1 92 ? -7.226 0.495 16.117 1.00 55.34 92 GLU A CA 1
ATOM 736 C C . GLU A 1 92 ? -5.888 0.710 15.408 1.00 55.34 92 GLU A C 1
ATOM 738 O O . GLU A 1 92 ? -5.291 1.779 15.546 1.00 55.34 92 GLU A O 1
ATOM 743 N N . LEU A 1 93 ? -5.373 -0.322 14.735 1.00 56.66 93 LEU A N 1
ATOM 744 C CA . LEU A 1 93 ? -4.120 -0.205 13.995 1.00 56.66 93 LEU A CA 1
ATOM 745 C C . LEU A 1 93 ? -4.283 0.958 13.003 1.00 56.66 93 LEU A C 1
ATOM 747 O O . LEU A 1 93 ? -5.042 0.834 12.044 1.00 56.66 93 LEU A O 1
ATOM 751 N N . SER A 1 94 ? -3.663 2.104 13.293 1.00 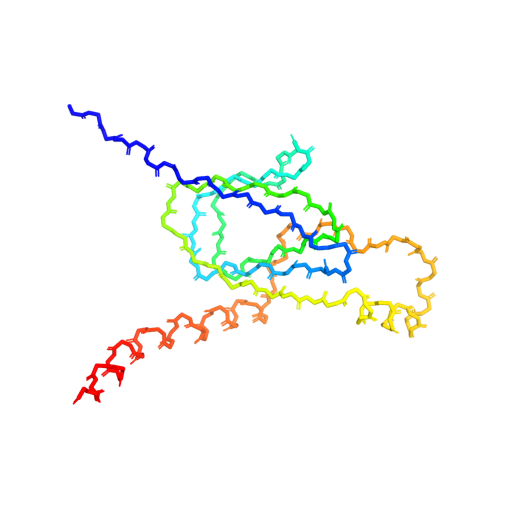60.19 94 SER A N 1
ATOM 752 C CA . SER A 1 94 ? -3.652 3.248 12.386 1.00 60.19 94 SER A CA 1
ATOM 753 C C . SER A 1 94 ? -3.016 2.823 11.070 1.00 60.19 94 SER A C 1
ATOM 755 O O . SER A 1 94 ? -2.206 1.894 11.053 1.00 60.19 94 SER A O 1
ATOM 757 N N . ASP A 1 95 ? -3.326 3.528 9.987 1.00 60.41 95 ASP A N 1
ATOM 758 C CA . ASP A 1 95 ? -2.708 3.252 8.696 1.00 60.41 95 ASP A CA 1
ATOM 759 C C . ASP A 1 95 ? -1.180 3.273 8.790 1.00 60.41 95 ASP A C 1
ATOM 761 O O . ASP A 1 95 ? -0.567 4.301 9.098 1.00 60.41 95 ASP A O 1
ATOM 765 N N . LEU A 1 96 ? -0.574 2.121 8.516 1.00 65.94 96 LEU A N 1
ATOM 766 C CA . LEU A 1 96 ? 0.870 1.958 8.454 1.00 65.94 96 LEU A CA 1
ATOM 767 C C . LEU A 1 96 ? 1.256 1.924 6.989 1.00 65.94 96 LEU A C 1
ATOM 769 O O . LEU A 1 96 ? 1.080 0.933 6.279 1.00 65.94 96 LEU A O 1
ATOM 773 N N . VAL A 1 97 ? 1.760 3.065 6.548 1.00 61.75 97 VAL A N 1
ATOM 774 C CA . VAL A 1 97 ? 2.269 3.257 5.202 1.00 61.75 97 VAL A CA 1
ATOM 775 C C . VAL A 1 97 ? 3.762 2.990 5.314 1.00 61.75 97 VAL A C 1
ATOM 777 O O . VAL A 1 97 ? 4.455 3.712 6.026 1.00 61.75 97 VAL A O 1
ATOM 780 N N . LEU A 1 98 ? 4.256 1.966 4.610 1.00 61.53 98 LEU A N 1
ATOM 781 C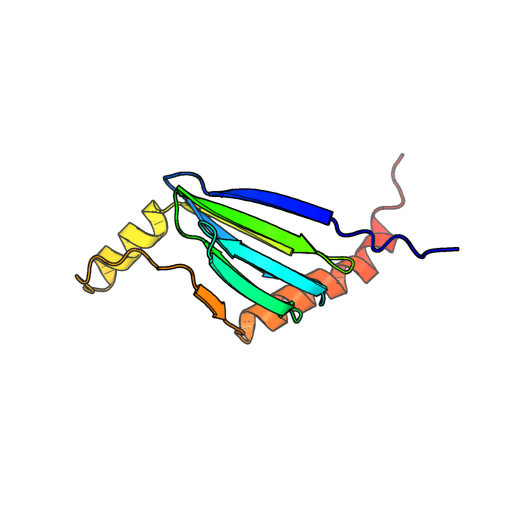 CA . LEU A 1 98 ? 5.685 1.679 4.411 1.00 61.53 98 LEU A CA 1
ATOM 782 C C . LEU A 1 98 ? 6.375 0.886 5.531 1.00 61.53 98 LEU A C 1
ATOM 784 O O . LEU A 1 98 ? 7.401 1.295 6.075 1.00 61.53 98 LEU A O 1
ATOM 788 N N . LEU A 1 99 ? 5.880 -0.318 5.807 1.00 67.62 99 LEU A N 1
ATOM 789 C CA . LEU A 1 99 ? 6.720 -1.340 6.430 1.00 67.62 99 LEU A CA 1
ATOM 790 C C . LEU A 1 99 ? 7.440 -2.110 5.322 1.00 67.62 99 LEU A C 1
ATOM 792 O O . LEU A 1 99 ? 6.813 -2.829 4.545 1.00 67.62 99 LEU A O 1
ATOM 796 N N . ARG A 1 100 ? 8.763 -1.951 5.233 1.00 64.69 100 ARG A N 1
ATOM 797 C CA . ARG A 1 100 ? 9.604 -2.888 4.485 1.00 64.69 100 ARG A CA 1
ATOM 798 C C . ARG A 1 100 ? 10.051 -3.967 5.453 1.00 64.69 100 ARG A C 1
ATOM 800 O O . ARG A 1 100 ? 10.936 -3.742 6.272 1.00 64.69 100 ARG A O 1
ATOM 807 N N . ASP A 1 101 ? 9.425 -5.124 5.344 1.00 73.56 101 ASP A N 1
ATOM 808 C CA . ASP A 1 101 ? 9.756 -6.300 6.135 1.00 73.56 101 ASP A CA 1
ATOM 809 C C . ASP A 1 101 ? 10.413 -7.373 5.245 1.00 73.56 101 ASP A C 1
ATOM 811 O O . ASP A 1 101 ? 10.106 -7.490 4.053 1.00 73.56 101 ASP A O 1
ATOM 815 N N . SER A 1 102 ? 11.363 -8.130 5.802 1.00 79.81 102 SER A N 1
ATOM 816 C CA . SER A 1 102 ? 12.134 -9.125 5.047 1.00 79.81 102 SER A CA 1
ATOM 817 C C . SER A 1 102 ? 11.265 -10.276 4.540 1.00 79.81 102 SER A C 1
ATOM 819 O O . SER A 1 102 ? 11.512 -10.769 3.438 1.00 79.81 102 SER A O 1
ATOM 821 N N . PHE A 1 103 ? 10.224 -10.662 5.283 1.00 82.88 103 PHE A N 1
ATOM 822 C CA . PHE A 1 103 ? 9.256 -11.662 4.848 1.00 82.88 103 PHE A CA 1
ATOM 823 C C . PHE A 1 103 ? 8.425 -11.138 3.679 1.00 82.88 103 PHE A C 1
ATOM 825 O O . PHE A 1 103 ? 8.240 -11.852 2.699 1.00 82.88 103 PHE A O 1
ATOM 832 N N . THR A 1 104 ? 7.999 -9.875 3.713 1.00 82.06 104 THR A N 1
ATOM 833 C CA . THR A 1 104 ? 7.222 -9.306 2.598 1.00 82.06 104 THR A CA 1
ATOM 834 C C . THR A 1 104 ? 8.045 -9.215 1.318 1.00 82.06 104 THR A C 1
ATOM 836 O O . THR A 1 104 ? 7.551 -9.534 0.239 1.00 82.06 104 THR A O 1
ATOM 839 N N . ALA A 1 105 ? 9.321 -8.838 1.422 1.00 82.69 105 ALA A N 1
ATOM 840 C CA . ALA A 1 105 ? 10.218 -8.838 0.271 1.00 82.69 105 ALA A CA 1
ATOM 841 C C . ALA A 1 105 ? 10.380 -10.247 -0.329 1.00 82.69 105 ALA A C 1
ATOM 843 O O . ALA A 1 105 ? 10.371 -10.394 -1.549 1.00 82.69 105 ALA A O 1
ATOM 844 N N . GLN A 1 106 ? 10.492 -11.281 0.512 1.00 86.31 106 GLN A N 1
ATOM 845 C CA . GLN A 1 106 ? 10.564 -12.673 0.057 1.00 86.31 106 GLN A CA 1
ATOM 846 C C . GLN A 1 106 ? 9.245 -13.159 -0.548 1.00 86.31 106 GLN A C 1
ATOM 848 O O . GLN A 1 106 ? 9.271 -13.822 -1.578 1.00 86.31 106 GLN A O 1
ATOM 853 N N . LEU A 1 107 ? 8.105 -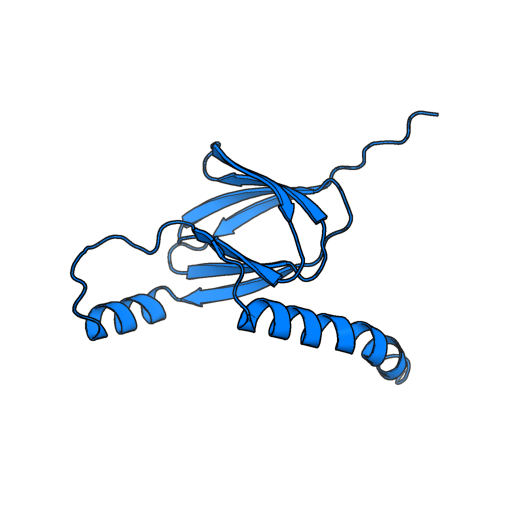12.800 0.048 1.00 85.38 107 LEU A N 1
ATOM 854 C CA . LEU A 1 107 ? 6.782 -13.120 -0.481 1.00 85.38 107 LEU A CA 1
ATOM 855 C C . LEU A 1 107 ? 6.578 -12.491 -1.862 1.00 85.38 107 LEU A C 1
ATOM 857 O O . LEU A 1 107 ? 6.214 -13.191 -2.800 1.00 85.38 107 LEU A O 1
ATOM 861 N N . ALA A 1 108 ? 6.856 -11.192 -2.000 1.00 87.00 108 ALA A N 1
ATOM 862 C CA . ALA A 1 108 ? 6.740 -10.497 -3.276 1.00 87.00 108 ALA A CA 1
ATOM 863 C C . ALA A 1 108 ? 7.668 -11.118 -4.326 1.00 87.00 108 ALA A C 1
ATOM 865 O O . ALA A 1 108 ? 7.238 -11.387 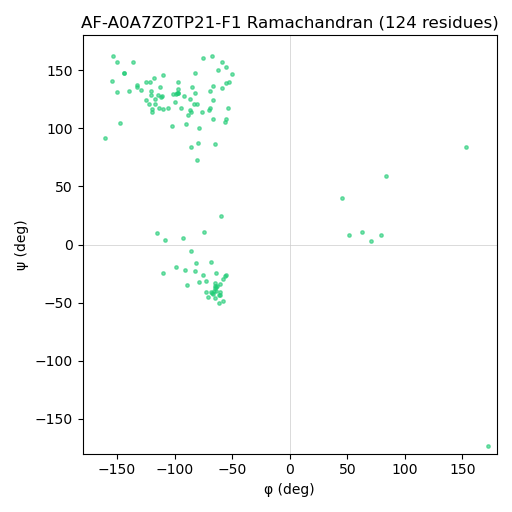-5.441 1.00 87.00 108 ALA A O 1
ATOM 866 N N . LYS A 1 109 ? 8.912 -11.431 -3.946 1.00 86.31 109 LYS A N 1
ATOM 867 C CA . LYS A 1 109 ? 9.859 -12.130 -4.817 1.00 86.31 109 LYS A CA 1
ATOM 868 C C . LYS A 1 109 ? 9.314 -13.486 -5.284 1.00 86.31 109 LYS A C 1
ATOM 870 O O . LYS A 1 109 ? 9.337 -13.751 -6.476 1.00 86.31 109 LYS A O 1
ATOM 875 N N . ALA A 1 110 ? 8.796 -14.311 -4.374 1.00 86.50 110 ALA A N 1
ATOM 876 C CA . ALA A 1 110 ? 8.272 -15.636 -4.704 1.00 86.50 110 ALA A CA 1
ATOM 877 C C . ALA A 1 110 ? 7.057 -15.582 -5.645 1.00 86.50 110 ALA A C 1
ATOM 879 O O . ALA A 1 110 ? 6.911 -16.450 -6.500 1.00 86.50 110 ALA A O 1
ATOM 880 N N . LEU A 1 111 ? 6.198 -14.571 -5.497 1.00 85.12 111 LEU A N 1
ATOM 881 C CA . LEU A 1 111 ? 5.039 -14.376 -6.370 1.00 85.12 111 LEU A CA 1
ATOM 882 C C . LEU A 1 111 ? 5.448 -13.882 -7.762 1.00 85.12 111 LEU A C 1
ATOM 884 O O . LEU A 1 111 ? 4.921 -14.374 -8.751 1.00 85.12 111 LEU A O 1
ATOM 888 N N . VAL A 1 112 ? 6.418 -12.967 -7.838 1.00 85.00 112 VAL A N 1
ATOM 889 C CA . VAL A 1 112 ? 6.922 -12.428 -9.111 1.00 85.00 112 VAL A CA 1
ATOM 890 C C . VAL A 1 112 ? 7.732 -13.470 -9.888 1.00 85.00 112 VAL A C 1
ATOM 892 O O . VAL A 1 112 ? 7.513 -13.644 -11.078 1.00 85.00 112 VAL A O 1
ATOM 895 N N . GLU A 1 113 ? 8.634 -14.210 -9.233 1.00 79.81 113 GLU A N 1
ATOM 896 C CA . GLU A 1 113 ? 9.453 -15.243 -9.897 1.00 79.81 113 GLU A CA 1
ATOM 897 C C . GLU A 1 113 ? 8.612 -16.399 -10.460 1.00 79.81 113 GLU A C 1
ATOM 899 O O . GLU A 1 113 ? 9.041 -17.084 -11.387 1.00 79.81 113 GLU A O 1
ATOM 904 N N . HIS A 1 114 ? 7.418 -16.632 -9.909 1.00 61.72 114 HIS A N 1
ATOM 905 C CA . HIS A 1 114 ? 6.512 -17.659 -10.410 1.00 61.72 114 HIS A CA 1
ATOM 906 C C . HIS A 1 114 ? 5.679 -17.183 -11.612 1.00 61.72 114 HIS A C 1
ATOM 908 O O . HIS A 1 114 ? 5.234 -18.027 -12.388 1.00 61.72 114 HIS A O 1
ATOM 914 N N . ASP A 1 115 ? 5.482 -15.876 -11.800 1.00 58.09 115 ASP A N 1
ATOM 915 C CA . ASP A 1 115 ? 4.789 -15.314 -12.970 1.00 58.09 115 ASP A CA 1
ATOM 916 C C . ASP A 1 115 ? 5.586 -15.597 -14.258 1.00 58.09 115 ASP A C 1
ATOM 918 O O . ASP A 1 115 ? 5.062 -16.187 -15.204 1.00 58.09 115 ASP A O 1
ATOM 922 N N . ASP A 1 116 ? 6.907 -15.373 -14.216 1.00 56.59 116 ASP A N 1
ATOM 923 C CA . ASP A 1 116 ? 7.835 -15.699 -15.313 1.00 56.59 116 ASP A CA 1
ATOM 924 C C . ASP A 1 116 ? 7.813 -17.197 -15.698 1.00 56.59 116 ASP A C 1
ATOM 926 O O . ASP A 1 116 ? 8.058 -17.562 -16.850 1.00 56.59 116 ASP A O 1
ATOM 930 N N . ALA A 1 117 ? 7.523 -18.090 -14.744 1.00 54.81 117 ALA A N 1
ATOM 931 C CA . ALA A 1 117 ? 7.440 -19.533 -14.982 1.00 54.81 117 ALA A CA 1
ATOM 932 C C . ALA A 1 117 ? 6.027 -19.996 -15.395 1.00 54.81 117 ALA A C 1
ATOM 934 O O . ALA A 1 117 ? 5.886 -20.916 -16.208 1.00 54.81 117 ALA A O 1
ATOM 935 N N . ALA A 1 118 ? 4.972 -19.377 -14.859 1.00 52.50 118 ALA A N 1
ATOM 936 C CA . ALA A 1 118 ? 3.578 -19.765 -15.072 1.00 52.50 118 ALA A CA 1
ATOM 937 C C . ALA A 1 118 ? 3.059 -19.417 -16.473 1.00 52.50 118 ALA A C 1
ATOM 939 O O . ALA A 1 118 ? 2.269 -20.193 -17.023 1.00 52.50 118 ALA A O 1
ATOM 940 N N . ASP A 1 119 ? 3.558 -18.342 -17.089 1.00 52.75 119 ASP A N 1
ATOM 941 C CA . ASP A 1 119 ? 3.219 -17.968 -18.471 1.00 52.75 119 ASP A CA 1
ATOM 942 C C . ASP A 1 119 ? 3.514 -19.096 -19.480 1.00 52.75 119 ASP A C 1
ATOM 944 O O . ASP A 1 119 ? 2.832 -19.241 -20.496 1.00 52.75 119 ASP A O 1
ATOM 948 N N . SER A 1 120 ? 4.474 -19.974 -19.168 1.00 53.16 120 SER A N 1
ATOM 949 C CA . SER A 1 120 ? 4.794 -21.144 -19.995 1.00 53.16 120 SER A CA 1
ATOM 950 C C . SER A 1 120 ? 3.871 -22.355 -19.782 1.00 53.16 120 SER A C 1
ATOM 952 O O . SER A 1 120 ? 3.845 -23.253 -20.622 1.00 53.16 120 SER A O 1
ATOM 954 N N . THR A 1 121 ? 3.098 -22.396 -18.688 1.00 52.09 121 THR A N 1
ATOM 955 C CA . THR A 1 121 ? 2.366 -23.606 -18.255 1.00 52.09 121 THR A CA 1
ATOM 956 C C . THR A 1 121 ? 0.844 -23.497 -18.414 1.00 52.09 121 THR A C 1
ATOM 958 O O . THR A 1 121 ? 0.177 -24.515 -18.587 1.00 52.09 121 THR A O 1
ATOM 961 N N . PHE A 1 122 ? 0.265 -22.289 -18.431 1.00 51.91 122 PHE A N 1
ATOM 962 C CA . PHE A 1 122 ? -1.183 -22.104 -18.656 1.00 51.91 122 PHE A CA 1
ATOM 963 C C . PHE A 1 122 ? -1.587 -22.028 -20.140 1.00 51.91 122 PHE A C 1
ATOM 965 O O . PHE A 1 122 ? -2.777 -22.045 -20.468 1.00 51.91 122 PHE A O 1
ATOM 972 N N . ALA A 1 123 ? -0.618 -22.017 -21.058 1.00 49.28 123 ALA A N 1
ATOM 973 C CA . ALA A 1 123 ? -0.850 -22.121 -22.493 1.00 49.28 123 ALA A CA 1
ATOM 974 C C . ALA A 1 123 ? -1.074 -23.585 -22.923 1.00 49.28 123 ALA A C 1
ATOM 976 O O . ALA A 1 123 ? -0.224 -24.190 -23.568 1.00 49.28 123 ALA A O 1
ATOM 977 N N . GLY A 1 124 ? -2.233 -24.167 -22.598 1.00 50.78 124 GLY A N 1
ATOM 978 C CA . GLY A 1 124 ? -2.647 -25.416 -23.244 1.00 50.78 124 GLY A CA 1
ATOM 979 C C . GLY A 1 124 ? -3.575 -26.310 -22.442 1.00 50.78 124 GLY A C 1
ATOM 980 O O . GLY A 1 124 ? -3.127 -27.288 -21.870 1.00 50.78 124 GLY A O 1
ATOM 981 N N . HIS A 1 125 ? -4.873 -26.022 -22.499 1.00 43.59 125 HIS A N 1
ATOM 982 C CA . HIS A 1 125 ? -5.914 -27.019 -22.771 1.00 43.59 125 HIS A CA 1
ATOM 983 C C . HIS A 1 125 ? -7.169 -26.256 -23.229 1.00 43.59 125 HIS A C 1
ATOM 985 O O . HIS A 1 125 ? -7.960 -25.781 -22.417 1.00 43.59 125 HIS A O 1
ATOM 991 N N . ARG A 1 126 ? -7.298 -26.078 -24.548 1.00 42.69 126 ARG A N 1
ATOM 992 C CA . ARG A 1 126 ? -8.593 -25.873 -25.213 1.00 42.69 126 ARG A CA 1
ATOM 993 C C . ARG A 1 126 ? -9.022 -27.194 -25.825 1.00 42.69 126 ARG A C 1
ATOM 995 O O . ARG A 1 126 ? -8.113 -27.939 -26.255 1.00 42.69 126 ARG A O 1
#

Sequence (126 aa):
MDPQNTFSREEARTPCDQYFIGVALKSTRLKLTRDRQIVFDGIMPVGTLYVGAPSTELSAQFDAPYDFLHLHVSSHYFRSKKLASQDRRGQELSDLVLLRDSFTAQLAKALVEHDDAADSTFAGHR